Protein AF-A0A1R0GMM2-F1 (afdb_monomer_lite)

Secondary structure (DSSP, 8-state):
-----------GGGTHHHHHHHHHHHHHHHHHHHHHHHHHHHHHHHHHHHHHHHHHHHHHHHHHHHHHHHHHHHHHHHHHHHHHHHTPPP-HHHHHHHHHHHT--HHHHEEEE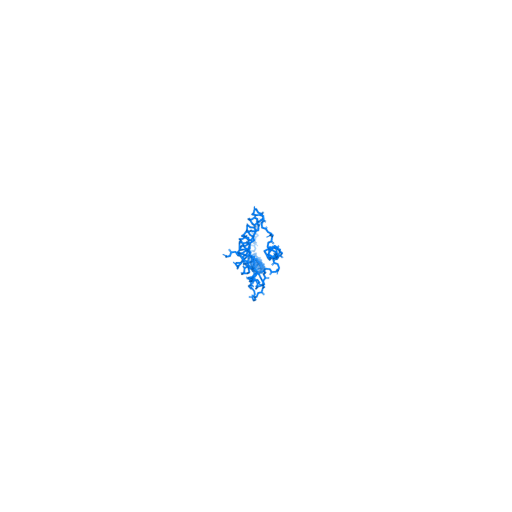TTEEEE-HHHHHHHHHHHHHH-

Structure (mmCIF, N/CA/C/O backbone):
data_AF-A0A1R0GMM2-F1
#
_entry.id   AF-A0A1R0GMM2-F1
#
loop_
_atom_site.group_PDB
_atom_site.id
_atom_site.type_symbol
_atom_site.label_atom_id
_atom_site.label_alt_id
_atom_site.label_comp_id
_atom_site.label_asym_id
_atom_site.label_entity_id
_atom_site.label_seq_id
_atom_site.pdbx_PDB_ins_code
_atom_site.Cartn_x
_atom_site.Cartn_y
_atom_site.Cartn_z
_atom_site.occupancy
_atom_site.B_iso_or_equiv
_atom_site.auth_seq_id
_atom_site.auth_comp_id
_atom_site.auth_asym_id
_atom_site.auth_atom_id
_atom_site.pdbx_PDB_model_num
ATOM 1 N N . MET A 1 1 ? 43.566 33.945 -90.625 1.00 36.88 1 MET A N 1
ATOM 2 C CA . MET A 1 1 ? 43.060 34.575 -89.384 1.00 36.88 1 MET A CA 1
ATOM 3 C C . MET A 1 1 ? 41.809 33.807 -88.990 1.00 36.88 1 MET A C 1
ATOM 5 O O . MET A 1 1 ? 40.774 34.029 -89.589 1.00 36.88 1 MET A O 1
ATOM 9 N N . VAL A 1 2 ? 41.931 32.651 -88.335 1.00 44.06 2 VAL A N 1
ATOM 10 C CA . VAL A 1 2 ? 42.034 32.465 -86.871 1.00 44.06 2 VAL A CA 1
ATOM 11 C C . VAL A 1 2 ? 41.023 33.322 -86.110 1.00 44.06 2 VAL A C 1
ATOM 13 O O . VAL A 1 2 ? 41.280 34.486 -85.832 1.00 44.06 2 VAL A O 1
ATOM 16 N N . SER A 1 3 ? 39.910 32.704 -85.735 1.00 39.66 3 SER A N 1
ATOM 17 C CA . SER A 1 3 ? 39.413 32.785 -84.365 1.00 39.66 3 SER A CA 1
ATOM 18 C C . SER A 1 3 ? 38.751 31.443 -84.077 1.00 39.66 3 SER A C 1
ATOM 20 O O . SER A 1 3 ? 37.750 31.076 -84.692 1.00 39.66 3 SER A O 1
ATOM 22 N N . ALA A 1 4 ? 39.456 30.655 -83.271 1.00 46.25 4 ALA A N 1
ATOM 23 C CA . ALA A 1 4 ? 39.044 29.350 -82.811 1.00 46.25 4 ALA A CA 1
ATOM 24 C C . ALA A 1 4 ? 37.763 29.505 -81.987 1.00 46.25 4 ALA A C 1
ATOM 26 O O . ALA A 1 4 ? 37.691 30.352 -81.099 1.00 46.25 4 ALA A O 1
ATOM 27 N N . ARG A 1 5 ? 36.754 28.690 -82.295 1.00 46.44 5 ARG A N 1
ATOM 28 C CA . ARG A 1 5 ? 35.737 28.368 -81.302 1.00 46.44 5 ARG A CA 1
ATOM 29 C C . ARG A 1 5 ? 36.462 27.599 -80.203 1.00 46.44 5 ARG A C 1
ATOM 31 O O . ARG A 1 5 ? 36.925 26.488 -80.445 1.00 46.44 5 ARG A O 1
ATOM 38 N N . ASP A 1 6 ? 36.621 28.245 -79.056 1.00 46.66 6 ASP A N 1
ATOM 39 C CA . ASP A 1 6 ? 36.944 27.602 -77.786 1.00 46.66 6 ASP A CA 1
ATOM 40 C C . ASP A 1 6 ? 35.747 26.725 -77.398 1.00 46.66 6 ASP A C 1
ATOM 42 O O . ASP A 1 6 ? 34.890 27.106 -76.600 1.00 46.66 6 ASP A O 1
ATOM 46 N N . ASP A 1 7 ? 35.664 25.542 -78.001 1.00 53.12 7 ASP A N 1
ATOM 47 C CA . ASP A 1 7 ? 34.902 24.440 -77.433 1.00 53.12 7 ASP A CA 1
ATOM 48 C C . ASP A 1 7 ? 35.761 23.895 -76.289 1.00 53.12 7 ASP A C 1
ATOM 50 O O . ASP A 1 7 ? 36.560 22.971 -76.453 1.00 53.12 7 ASP A O 1
ATOM 54 N N . VAL A 1 8 ? 35.663 24.555 -75.131 1.00 56.78 8 VAL A N 1
ATOM 55 C CA . VAL A 1 8 ? 36.239 24.057 -73.884 1.00 56.78 8 VAL A CA 1
ATOM 56 C C . VAL A 1 8 ? 35.523 22.748 -73.573 1.00 56.78 8 VAL A C 1
ATOM 58 O O . VAL A 1 8 ? 34.426 22.727 -73.018 1.00 56.78 8 VAL A O 1
ATOM 61 N N . PHE A 1 9 ? 36.150 21.659 -74.010 1.00 48.62 9 PHE A N 1
ATOM 62 C CA . PHE A 1 9 ? 35.858 20.284 -73.645 1.00 48.62 9 PHE A CA 1
ATOM 63 C C . PHE A 1 9 ? 36.098 20.150 -72.139 1.00 48.62 9 PHE A C 1
ATOM 65 O O . PHE A 1 9 ? 37.182 19.798 -71.675 1.00 48.62 9 PHE A O 1
ATOM 72 N N . TRP A 1 10 ? 35.097 20.538 -71.357 1.00 53.66 10 TRP A N 1
ATOM 73 C CA . TRP A 1 10 ? 35.029 20.197 -69.950 1.00 53.66 10 TRP A CA 1
ATOM 74 C C . TRP A 1 10 ? 34.768 18.696 -69.891 1.00 53.66 10 TRP A C 1
ATOM 76 O O . TRP A 1 10 ? 33.657 18.269 -70.180 1.00 53.66 10 TRP A O 1
ATOM 86 N N . GLY A 1 11 ? 35.796 17.909 -69.572 1.00 49.06 11 GLY A N 1
ATOM 87 C CA . GLY A 1 11 ? 35.647 16.477 -69.334 1.00 49.06 11 GLY A CA 1
ATOM 88 C C . GLY A 1 11 ? 34.529 16.228 -68.321 1.00 49.06 11 GLY A C 1
ATOM 89 O O . GLY A 1 11 ? 34.638 16.631 -67.161 1.00 49.06 11 GLY A O 1
ATOM 90 N N . GLU A 1 12 ? 33.443 15.618 -68.791 1.00 51.56 12 GLU A N 1
ATOM 91 C CA . GLU A 1 12 ? 32.326 15.137 -67.969 1.00 51.56 12 GLU A CA 1
ATOM 92 C C . GLU A 1 12 ? 32.697 13.843 -67.215 1.00 51.56 12 GLU A C 1
ATOM 94 O O . GLU A 1 12 ? 32.000 13.468 -66.281 1.00 51.56 12 GLU A O 1
ATOM 99 N N . ASP A 1 13 ? 33.840 13.221 -67.533 1.00 53.62 13 ASP A N 1
ATOM 100 C CA . ASP A 1 13 ? 34.246 11.909 -67.001 1.00 53.62 13 ASP A CA 1
ATOM 101 C C . ASP A 1 13 ? 34.885 11.917 -65.593 1.00 53.62 13 ASP A C 1
ATOM 103 O O . ASP A 1 13 ? 35.008 10.851 -65.002 1.00 53.62 13 ASP A O 1
ATOM 107 N N . GLU A 1 14 ? 35.283 13.068 -65.025 1.00 52.72 14 GLU A N 1
ATOM 108 C CA . GLU A 1 14 ? 35.974 13.131 -63.706 1.00 52.72 14 GLU A CA 1
ATOM 109 C C . GLU A 1 14 ? 35.146 13.789 -62.578 1.00 52.72 14 GLU A C 1
ATOM 111 O O . GLU A 1 14 ? 35.669 14.101 -61.504 1.00 52.72 14 GLU A O 1
ATOM 116 N N . ARG A 1 15 ? 33.862 14.092 -62.818 1.00 53.56 15 ARG A N 1
ATOM 117 C CA . ARG A 1 15 ? 32.980 14.695 -61.792 1.00 53.56 15 ARG A CA 1
ATOM 118 C C . ARG A 1 15 ? 31.957 13.712 -61.235 1.00 53.56 15 ARG A C 1
ATOM 120 O O . ARG A 1 15 ? 31.656 13.773 -60.045 1.00 53.56 15 ARG A O 1
ATOM 127 N N . GLU A 1 16 ? 31.445 12.803 -62.065 1.00 55.31 16 GLU A N 1
ATOM 128 C CA . GLU A 1 16 ? 30.426 11.828 -61.650 1.00 55.31 16 GLU A CA 1
ATOM 129 C C . GLU A 1 16 ? 30.976 10.777 -60.671 1.00 55.31 16 GLU A C 1
ATOM 131 O O . GLU A 1 16 ? 30.292 10.362 -59.733 1.00 55.31 16 GLU A O 1
ATOM 136 N N . ASP A 1 17 ? 32.236 10.381 -60.835 1.00 59.66 17 ASP A N 1
ATOM 137 C CA . ASP A 1 17 ? 32.944 9.437 -59.972 1.00 59.66 17 ASP A CA 1
ATOM 138 C C . ASP A 1 17 ? 33.282 10.048 -58.602 1.00 59.66 17 ASP A C 1
ATOM 140 O O . ASP A 1 17 ? 33.031 9.425 -57.566 1.00 59.66 17 ASP A O 1
ATOM 144 N N . GLY A 1 18 ? 33.759 11.295 -58.566 1.00 63.53 18 GLY A N 1
ATOM 145 C CA . GLY A 1 18 ? 34.003 12.037 -57.325 1.00 63.53 18 GLY A CA 1
ATOM 146 C C . GLY A 1 18 ? 32.729 12.267 -56.502 1.00 63.53 18 GLY A C 1
ATOM 147 O O . GLY A 1 18 ? 32.716 12.027 -55.291 1.00 63.53 18 GLY A O 1
ATOM 148 N N . GLU A 1 19 ? 31.634 12.672 -57.148 1.00 68.00 19 GLU A N 1
ATOM 149 C CA . GLU A 1 19 ? 30.340 12.891 -56.489 1.00 68.00 19 GLU A CA 1
ATOM 150 C C . GLU A 1 19 ? 29.735 11.585 -55.951 1.00 68.00 19 GLU A C 1
ATOM 152 O O . GLU A 1 19 ? 29.245 11.548 -54.817 1.00 68.00 19 GLU A O 1
ATOM 157 N N . HIS A 1 20 ? 29.836 10.487 -56.706 1.00 70.19 20 HIS A N 1
ATOM 158 C CA . HIS A 1 20 ? 29.352 9.173 -56.281 1.00 70.19 20 HIS A CA 1
ATOM 159 C C . HIS A 1 20 ? 30.170 8.583 -55.115 1.00 70.19 20 HIS A C 1
ATOM 161 O O . HIS A 1 20 ? 29.611 7.932 -54.225 1.00 70.19 20 HIS A O 1
ATOM 167 N N . LEU A 1 21 ? 31.484 8.828 -55.060 1.00 72.88 21 LEU A N 1
ATOM 168 C CA . LEU A 1 21 ? 32.337 8.422 -53.934 1.00 72.88 21 LEU A CA 1
ATOM 169 C C . LEU A 1 21 ? 32.044 9.235 -52.665 1.00 72.88 21 LEU A C 1
ATOM 171 O O . LEU A 1 21 ? 31.957 8.665 -51.574 1.00 72.88 21 LEU A O 1
A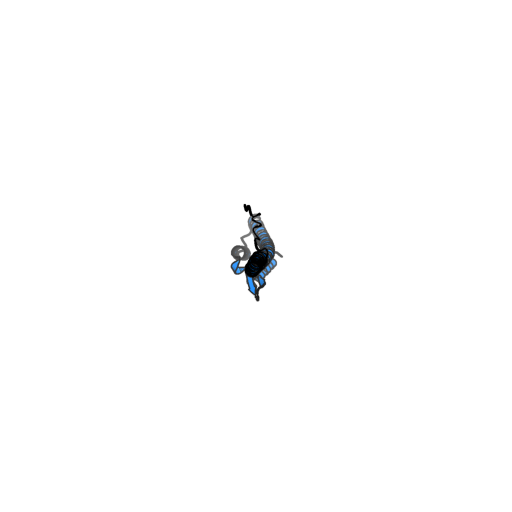TOM 175 N N . VAL A 1 22 ? 31.825 10.547 -52.796 1.00 76.50 22 VAL A N 1
ATOM 176 C CA . VAL A 1 22 ? 31.409 11.412 -51.678 1.00 76.50 22 VAL A CA 1
ATOM 177 C C . VAL A 1 22 ? 30.020 11.014 -51.171 1.00 76.50 22 VAL A C 1
ATOM 179 O O . VAL A 1 22 ? 29.807 10.936 -49.958 1.00 76.50 22 VAL A O 1
ATOM 182 N N . ALA A 1 23 ? 29.091 10.690 -52.075 1.00 78.62 23 ALA A N 1
ATOM 183 C CA . ALA A 1 23 ? 27.768 10.193 -51.718 1.00 78.62 23 ALA A CA 1
ATOM 184 C C . ALA A 1 23 ? 27.856 8.873 -50.934 1.00 78.62 23 ALA A C 1
ATOM 186 O O . ALA A 1 23 ? 27.281 8.781 -49.848 1.00 78.62 23 ALA A O 1
ATOM 187 N N . GLN A 1 24 ? 28.633 7.893 -51.406 1.00 77.44 24 GLN A N 1
ATOM 188 C CA . GLN A 1 24 ? 28.845 6.622 -50.699 1.00 77.44 24 GLN A CA 1
ATOM 189 C C . GLN A 1 24 ? 29.491 6.808 -49.322 1.00 77.44 24 GLN A C 1
ATOM 191 O O . GLN A 1 24 ? 28.998 6.256 -48.339 1.00 77.44 24 GLN A O 1
ATOM 196 N N . ALA A 1 25 ? 30.535 7.635 -49.215 1.00 78.44 25 ALA A N 1
ATOM 197 C CA . ALA A 1 25 ? 31.167 7.939 -47.931 1.00 78.44 25 ALA A CA 1
ATOM 198 C C . ALA A 1 25 ? 30.190 8.622 -46.957 1.00 78.44 25 ALA A C 1
ATOM 200 O O . ALA A 1 25 ? 30.178 8.321 -45.763 1.00 78.44 25 ALA A O 1
ATOM 201 N N . SER A 1 26 ? 29.322 9.506 -47.462 1.00 79.31 26 SER A N 1
ATOM 202 C CA . SER A 1 26 ? 28.291 10.157 -46.648 1.00 79.31 26 SER A CA 1
ATOM 203 C C . SER A 1 26 ? 27.192 9.190 -46.190 1.00 79.31 26 SER A C 1
ATOM 205 O O . SER A 1 26 ? 26.680 9.340 -45.082 1.00 79.31 26 SER A O 1
ATOM 207 N N . ILE A 1 27 ? 26.846 8.190 -47.008 1.00 82.19 27 ILE A N 1
ATOM 208 C CA . ILE A 1 27 ? 25.880 7.140 -46.664 1.00 82.19 27 ILE A CA 1
ATOM 209 C C . ILE A 1 27 ? 26.456 6.232 -45.579 1.00 82.19 27 ILE A C 1
ATOM 211 O O . ILE A 1 27 ? 25.771 5.991 -44.590 1.00 82.19 27 ILE A O 1
ATOM 215 N N . LEU A 1 28 ? 27.710 5.794 -45.720 1.00 81.31 28 LEU A N 1
ATOM 216 C CA . LEU A 1 28 ? 28.390 4.963 -44.720 1.00 81.31 28 LEU A CA 1
ATOM 217 C C . LEU A 1 28 ? 28.495 5.683 -43.373 1.00 81.31 28 LEU A C 1
ATOM 219 O O . LEU A 1 28 ? 28.097 5.142 -42.347 1.00 81.31 28 LEU A O 1
ATOM 223 N N . ARG A 1 29 ? 28.915 6.952 -43.383 1.00 78.19 29 ARG A N 1
ATOM 224 C CA . ARG A 1 29 ? 28.962 7.767 -42.164 1.00 78.19 29 ARG A CA 1
ATOM 225 C C . ARG A 1 29 ? 27.583 7.918 -41.515 1.00 78.19 29 ARG A C 1
ATOM 227 O O . ARG A 1 29 ? 27.460 7.806 -40.301 1.00 78.19 29 ARG A O 1
ATOM 234 N N . LYS A 1 30 ? 26.536 8.155 -42.312 1.00 81.12 30 LYS A N 1
ATOM 235 C CA . LYS A 1 30 ? 25.161 8.222 -41.795 1.00 81.12 30 LYS A CA 1
ATOM 236 C C . LYS A 1 30 ? 24.706 6.885 -41.215 1.00 81.12 30 LYS A C 1
ATOM 238 O O . LYS A 1 30 ? 24.002 6.892 -40.217 1.00 81.12 30 LYS A O 1
ATOM 243 N N . GLN A 1 31 ? 25.088 5.755 -41.810 1.00 79.69 31 GLN A N 1
ATOM 244 C CA . GLN A 1 31 ? 24.775 4.425 -41.279 1.00 79.69 31 GLN A CA 1
ATOM 245 C C . GLN A 1 31 ? 25.429 4.197 -39.913 1.00 79.69 31 GLN A C 1
ATOM 247 O O . GLN A 1 31 ? 24.730 3.815 -38.981 1.00 79.69 31 GLN A O 1
ATOM 252 N N . GLU A 1 32 ? 26.712 4.527 -39.758 1.00 76.75 32 GLU A N 1
ATOM 253 C CA . GLU A 1 32 ? 27.412 4.452 -38.465 1.00 76.75 32 GLU A CA 1
ATOM 254 C C . GLU A 1 32 ? 26.762 5.358 -37.402 1.00 76.75 32 GLU A C 1
ATOM 256 O O . GLU A 1 32 ? 26.589 4.967 -36.241 1.00 76.75 32 GLU A O 1
ATOM 261 N N . GLU A 1 33 ? 26.353 6.568 -37.800 1.00 78.44 33 GLU A N 1
ATOM 262 C CA . GLU A 1 33 ? 25.608 7.492 -36.942 1.00 78.44 33 GLU A CA 1
ATOM 263 C C . GLU A 1 33 ? 24.243 6.900 -36.541 1.00 78.44 33 GLU A C 1
ATOM 265 O O . GLU A 1 33 ? 23.910 6.903 -35.355 1.00 78.44 33 GLU A O 1
ATOM 270 N N . PHE A 1 34 ? 23.485 6.316 -37.479 1.00 80.44 34 PHE A N 1
ATOM 271 C CA . PHE A 1 34 ? 22.195 5.673 -37.200 1.00 80.44 34 PHE A CA 1
ATOM 272 C C . PHE A 1 34 ? 22.314 4.434 -36.309 1.00 80.44 34 PHE A C 1
ATOM 274 O O . PHE A 1 34 ? 21.477 4.251 -35.430 1.00 80.44 34 PHE A O 1
ATOM 281 N N . GLU A 1 35 ? 23.336 3.599 -36.487 1.00 73.38 35 GLU A N 1
ATOM 282 C CA . GLU A 1 35 ? 23.585 2.439 -35.621 1.00 73.38 35 GLU A CA 1
ATOM 283 C C . GLU A 1 35 ? 23.909 2.876 -34.190 1.00 73.38 35 GLU A C 1
ATOM 285 O O . GLU A 1 35 ? 23.359 2.347 -33.220 1.00 73.38 35 GLU A O 1
ATOM 290 N N . THR A 1 36 ? 24.749 3.904 -34.051 1.00 80.00 36 THR A N 1
ATOM 291 C CA . THR A 1 36 ? 25.107 4.467 -32.744 1.00 80.00 36 THR A CA 1
ATOM 292 C C . THR A 1 36 ? 23.905 5.134 -32.072 1.00 80.00 36 THR A C 1
ATOM 294 O O . THR A 1 36 ? 23.719 4.996 -30.859 1.00 80.00 36 THR A O 1
ATOM 297 N N . MET A 1 37 ? 23.072 5.843 -32.842 1.00 80.12 37 MET A N 1
ATOM 298 C CA . MET A 1 37 ? 21.816 6.422 -32.356 1.00 80.12 37 MET A CA 1
ATOM 299 C C . MET A 1 37 ? 20.825 5.329 -31.953 1.00 80.12 37 MET A C 1
ATOM 301 O O . MET A 1 37 ? 20.305 5.383 -30.848 1.00 80.12 37 MET A O 1
ATOM 305 N N . GLY A 1 38 ? 20.642 4.286 -32.764 1.00 80.06 38 GLY A N 1
ATOM 306 C CA . GLY A 1 38 ? 19.745 3.173 -32.449 1.00 80.06 38 GLY A CA 1
ATOM 307 C C . GLY A 1 38 ? 20.158 2.402 -31.193 1.00 80.06 38 GLY A C 1
ATOM 308 O O . GLY A 1 38 ? 19.303 2.028 -30.392 1.00 80.06 38 GLY A O 1
ATOM 309 N N . TYR A 1 39 ? 21.463 2.208 -30.969 1.00 80.25 39 TYR A N 1
ATOM 310 C CA . TYR A 1 39 ? 21.969 1.609 -29.729 1.00 80.25 39 TYR A CA 1
ATOM 311 C C . TYR A 1 39 ? 21.671 2.481 -28.502 1.00 80.25 39 TYR A C 1
ATOM 313 O O . TYR A 1 39 ? 21.253 1.968 -27.463 1.00 80.25 39 TYR A O 1
ATOM 321 N N . ARG A 1 40 ? 21.873 3.799 -28.617 1.00 85.31 40 ARG A N 1
ATOM 322 C CA . ARG A 1 40 ? 21.562 4.755 -27.546 1.00 85.31 40 ARG A CA 1
ATOM 323 C C . ARG A 1 40 ? 20.070 4.793 -27.247 1.00 85.31 40 ARG A C 1
ATOM 325 O O . ARG A 1 40 ? 19.694 4.586 -26.099 1.00 85.31 40 ARG A O 1
ATOM 332 N N . ASP A 1 41 ? 19.248 4.945 -28.277 1.00 83.62 41 ASP A N 1
ATOM 333 C CA . ASP A 1 41 ? 17.793 4.977 -28.159 1.00 83.62 41 ASP A CA 1
ATOM 334 C C . ASP A 1 41 ? 17.264 3.672 -27.554 1.00 83.62 41 ASP A C 1
ATOM 336 O O . ASP A 1 41 ? 16.447 3.699 -26.639 1.00 83.62 41 ASP A O 1
ATOM 340 N N . GLY A 1 42 ? 17.770 2.513 -27.990 1.00 79.62 42 GLY A N 1
ATOM 341 C CA . GLY A 1 42 ? 17.390 1.220 -27.416 1.00 79.62 42 GLY A CA 1
ATOM 342 C C . GLY A 1 42 ? 17.757 1.087 -25.934 1.00 79.62 42 GLY A C 1
ATOM 343 O O . GLY A 1 42 ? 16.992 0.523 -25.149 1.00 79.62 42 GLY A O 1
ATOM 344 N N . LEU A 1 43 ? 18.906 1.634 -25.531 1.00 83.62 43 LEU A N 1
ATOM 345 C CA . LEU A 1 43 ? 19.361 1.636 -24.142 1.00 83.62 43 LEU A CA 1
ATOM 346 C C . LEU A 1 43 ? 18.544 2.600 -23.269 1.00 83.62 43 LEU A C 1
ATOM 348 O O . LEU A 1 43 ? 18.227 2.257 -22.127 1.00 83.62 43 LEU A O 1
ATOM 352 N N . ASP A 1 44 ? 18.172 3.762 -23.799 1.00 82.62 44 ASP A N 1
ATOM 353 C CA . ASP A 1 44 ? 17.335 4.742 -23.105 1.00 82.62 44 ASP A CA 1
ATOM 354 C C . ASP A 1 44 ? 15.892 4.232 -22.959 1.00 82.62 44 ASP A C 1
ATOM 356 O O . ASP A 1 44 ? 15.372 4.191 -21.844 1.00 82.62 44 ASP A O 1
ATOM 360 N N . ILE A 1 45 ? 15.296 3.687 -24.026 1.00 80.88 45 ILE A N 1
ATOM 361 C CA . ILE A 1 45 ? 13.972 3.038 -23.981 1.00 80.88 45 ILE A CA 1
ATOM 362 C C . ILE A 1 45 ? 13.962 1.880 -22.977 1.00 80.88 45 ILE A C 1
ATOM 364 O O . ILE A 1 45 ? 13.017 1.738 -22.199 1.00 80.88 45 ILE A O 1
ATOM 368 N N . GLY A 1 46 ? 15.006 1.044 -22.968 1.00 75.94 46 GLY A N 1
ATOM 369 C CA . GLY A 1 46 ? 15.106 -0.082 -22.040 1.00 75.94 46 GLY A CA 1
ATOM 370 C C . GLY A 1 46 ? 15.157 0.363 -20.576 1.00 75.94 46 GLY A C 1
ATOM 371 O O . GLY A 1 46 ? 14.476 -0.218 -19.725 1.00 75.94 46 GLY A O 1
ATOM 372 N N . LYS A 1 47 ? 15.922 1.418 -20.272 1.00 81.69 47 LYS A N 1
ATOM 373 C CA . LYS A 1 47 ? 15.989 2.002 -18.924 1.00 81.69 47 LYS A CA 1
ATOM 374 C C . LYS A 1 47 ? 14.659 2.605 -18.501 1.00 81.69 47 LYS A C 1
ATOM 376 O O . LYS A 1 47 ? 14.184 2.276 -17.415 1.00 81.69 47 LYS A O 1
ATOM 381 N N . ASP A 1 48 ? 14.061 3.425 -19.358 1.00 80.00 48 ASP A N 1
ATOM 382 C CA . ASP A 1 48 ? 12.786 4.081 -19.076 1.00 80.00 48 ASP A CA 1
ATOM 383 C C . ASP A 1 48 ? 11.681 3.046 -18.870 1.00 80.00 48 ASP A C 1
ATOM 385 O O . ASP A 1 48 ? 10.954 3.105 -17.879 1.00 80.00 48 ASP A O 1
ATOM 389 N N . SER A 1 49 ? 11.613 2.027 -19.729 1.00 78.94 49 SER A N 1
ATOM 390 C CA . SER A 1 49 ? 10.644 0.940 -19.590 1.00 78.94 49 SER A CA 1
ATOM 391 C C . SER A 1 49 ? 10.830 0.164 -18.286 1.00 78.94 49 SER A C 1
ATOM 393 O O . SER A 1 49 ? 9.842 -0.189 -17.645 1.00 78.94 49 SER A O 1
ATOM 395 N N . THR A 1 50 ? 12.071 -0.116 -17.882 1.00 79.75 50 THR A N 1
ATOM 396 C CA . THR A 1 50 ? 12.337 -0.872 -16.648 1.00 79.75 50 THR A CA 1
ATOM 397 C C . THR A 1 50 ? 12.030 -0.032 -15.407 1.00 79.75 50 THR A C 1
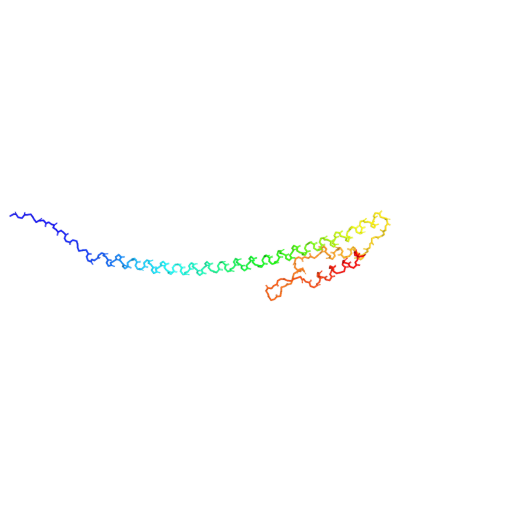ATOM 399 O O . THR A 1 50 ? 11.476 -0.547 -14.435 1.00 79.75 50 THR A O 1
ATOM 402 N N . LEU A 1 51 ? 12.351 1.266 -15.443 1.00 83.56 51 LEU A N 1
ATOM 403 C CA . LEU A 1 51 ? 12.060 2.208 -14.366 1.00 83.56 51 LEU A CA 1
ATOM 404 C C . LEU A 1 51 ? 10.552 2.388 -14.175 1.00 83.56 51 LEU A C 1
ATOM 406 O O . LEU A 1 51 ? 10.069 2.258 -13.051 1.00 83.56 51 LEU A O 1
ATOM 410 N N . GLN A 1 52 ? 9.815 2.640 -15.260 1.00 86.31 52 GLN A N 1
ATOM 411 C CA . GLN A 1 52 ? 8.362 2.804 -15.203 1.00 86.31 52 GLN A CA 1
ATOM 412 C C . GLN A 1 52 ? 7.677 1.528 -14.733 1.00 86.31 52 GLN A C 1
ATOM 414 O O . GLN A 1 52 ? 6.808 1.583 -13.873 1.00 86.31 52 GLN A O 1
ATOM 419 N N . HIS A 1 53 ? 8.134 0.362 -15.196 1.00 84.56 53 HIS A N 1
ATOM 420 C CA . HIS A 1 53 ? 7.573 -0.900 -14.730 1.00 84.56 53 HIS A CA 1
ATOM 421 C C . HIS A 1 53 ? 7.748 -1.100 -13.217 1.00 84.56 53 HIS A C 1
ATOM 423 O O . HIS A 1 53 ? 6.808 -1.505 -12.536 1.00 84.56 53 HIS A O 1
ATOM 429 N N . GLY A 1 54 ? 8.927 -0.779 -12.674 1.00 82.75 54 GLY A N 1
ATOM 430 C CA . GLY A 1 54 ? 9.157 -0.822 -11.228 1.00 82.75 54 GLY A CA 1
ATOM 431 C C . GLY A 1 54 ? 8.308 0.196 -10.460 1.00 82.75 54 GLY A C 1
ATOM 432 O O . GLY A 1 54 ? 7.794 -0.123 -9.386 1.00 82.75 54 GLY A O 1
ATOM 433 N N . PHE A 1 55 ? 8.125 1.398 -11.018 1.00 85.69 55 PHE A N 1
ATOM 434 C CA . PHE A 1 55 ? 7.258 2.425 -10.442 1.00 85.69 55 PHE A CA 1
ATOM 435 C C . PHE A 1 55 ? 5.794 1.978 -10.411 1.00 85.69 55 PHE A C 1
ATOM 437 O O . PHE A 1 55 ? 5.193 2.000 -9.343 1.00 85.69 55 PHE A O 1
ATOM 444 N N . ASP A 1 56 ? 5.242 1.519 -11.534 1.00 89.06 56 ASP A N 1
ATOM 445 C CA . ASP A 1 56 ? 3.843 1.095 -11.646 1.00 89.06 56 ASP A CA 1
ATOM 446 C C . ASP A 1 56 ? 3.524 -0.057 -10.686 1.00 89.06 56 ASP A C 1
ATOM 448 O O . ASP A 1 56 ? 2.491 -0.045 -10.011 1.00 89.06 56 ASP A O 1
ATOM 452 N N . GLN A 1 57 ? 4.439 -1.028 -10.567 1.00 85.62 57 GLN A N 1
ATOM 453 C CA . GLN A 1 57 ? 4.321 -2.119 -9.598 1.00 85.62 57 GLN A CA 1
ATOM 454 C C . GLN A 1 57 ? 4.274 -1.596 -8.157 1.00 85.62 57 GLN A C 1
ATOM 456 O O . GLN A 1 57 ? 3.371 -1.954 -7.398 1.00 85.62 57 GLN A O 1
ATOM 461 N N . GLY A 1 58 ? 5.223 -0.734 -7.778 1.00 85.75 58 GLY A N 1
ATOM 462 C CA . GLY A 1 58 ? 5.271 -0.154 -6.435 1.00 85.75 58 GLY A CA 1
ATOM 463 C C . GLY A 1 58 ? 4.076 0.754 -6.140 1.00 85.75 58 GL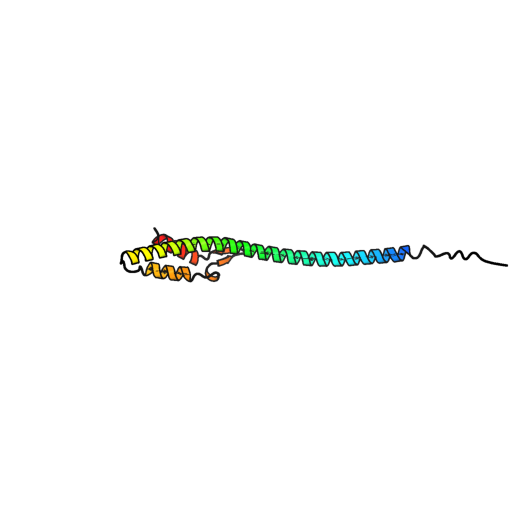Y A C 1
ATOM 464 O O . GLY A 1 58 ? 3.540 0.731 -5.036 1.00 85.75 58 GLY A O 1
ATOM 465 N N . PHE A 1 59 ? 3.616 1.514 -7.132 1.00 86.44 59 PHE A N 1
ATOM 466 C CA . PHE A 1 59 ? 2.484 2.426 -7.017 1.00 86.44 59 PHE A CA 1
ATOM 467 C C . PHE A 1 59 ? 1.170 1.670 -6.819 1.00 86.44 59 PHE A C 1
ATOM 469 O O . PHE A 1 59 ? 0.423 1.976 -5.891 1.00 86.44 59 PHE A O 1
ATOM 476 N N . SER A 1 60 ? 0.911 0.640 -7.631 1.00 88.62 60 SER A N 1
ATOM 477 C CA . SER A 1 60 ? -0.288 -0.192 -7.484 1.00 88.62 60 SER A CA 1
ATOM 478 C C . SER A 1 60 ? -0.330 -0.885 -6.121 1.00 88.62 60 SER A C 1
ATOM 480 O O . SER A 1 60 ? -1.374 -0.895 -5.470 1.00 88.62 60 SER A O 1
ATOM 482 N N . LEU A 1 61 ? 0.800 -1.440 -5.673 1.00 86.38 61 LEU A N 1
ATOM 483 C CA . LEU A 1 61 ? 0.914 -2.084 -4.362 1.00 86.38 61 LEU A CA 1
ATOM 484 C C . LEU A 1 61 ? 0.755 -1.068 -3.218 1.00 86.38 61 LEU A C 1
ATOM 486 O O . LEU A 1 61 ? 0.111 -1.350 -2.211 1.00 86.38 61 LEU A O 1
ATOM 490 N N . GLY A 1 62 ? 1.310 0.133 -3.387 1.00 87.50 62 GLY A N 1
ATOM 491 C CA . GLY A 1 62 ? 1.178 1.227 -2.433 1.00 87.50 62 GLY A CA 1
ATOM 492 C C . GLY A 1 62 ? -0.255 1.717 -2.281 1.00 87.50 62 GLY A C 1
ATOM 493 O O . GLY A 1 62 ? -0.676 1.961 -1.153 1.00 87.50 62 GLY A O 1
ATOM 494 N N . ILE A 1 63 ? -1.023 1.806 -3.372 1.00 88.50 63 ILE A N 1
ATOM 495 C CA . ILE A 1 63 ? -2.455 2.131 -3.307 1.00 88.50 63 ILE A CA 1
ATOM 496 C C . ILE A 1 63 ? -3.213 1.065 -2.513 1.00 88.50 63 ILE A C 1
ATOM 498 O O . ILE A 1 63 ? -3.951 1.425 -1.595 1.00 88.50 63 ILE A O 1
ATOM 502 N N . ASP A 1 64 ? -3.020 -0.219 -2.837 1.00 88.75 64 ASP A N 1
ATOM 503 C CA . ASP A 1 64 ? -3.690 -1.323 -2.131 1.00 88.75 64 ASP A CA 1
ATOM 504 C C . ASP A 1 64 ? -3.383 -1.286 -0.629 1.00 88.75 64 ASP A C 1
ATOM 506 O O . ASP A 1 64 ? -4.285 -1.328 0.211 1.00 88.75 64 ASP A O 1
ATOM 510 N N . LEU A 1 65 ? -2.107 -1.104 -0.284 1.00 87.00 65 LEU A N 1
ATOM 511 C CA . LEU A 1 65 ? -1.683 -0.991 1.101 1.00 87.00 65 LEU A CA 1
ATOM 512 C C . LEU A 1 65 ? -2.298 0.227 1.801 1.00 87.00 65 LEU A C 1
ATOM 514 O O . LEU A 1 65 ? -2.822 0.087 2.905 1.00 87.00 65 LEU A O 1
ATOM 518 N N . CYS A 1 66 ? -2.235 1.414 1.192 1.00 88.00 66 CYS A N 1
ATOM 519 C CA . CYS A 1 66 ? -2.780 2.632 1.793 1.00 88.00 66 CYS A CA 1
ATOM 520 C C . CYS A 1 66 ? -4.284 2.508 2.046 1.00 88.00 66 CYS A C 1
ATOM 522 O O . CYS A 1 66 ? -4.762 2.958 3.087 1.00 88.00 66 CYS A O 1
ATOM 524 N N . LEU A 1 67 ? -5.018 1.876 1.125 1.00 90.19 67 LEU A N 1
ATOM 525 C CA . LEU A 1 67 ? -6.446 1.630 1.282 1.00 90.19 67 LEU A CA 1
ATOM 526 C C . LEU A 1 67 ? -6.709 0.710 2.478 1.00 90.19 67 LEU A C 1
ATOM 528 O O . LEU A 1 67 ? -7.442 1.080 3.394 1.00 90.19 67 LEU A O 1
ATOM 532 N N . ARG A 1 68 ? -6.037 -0.445 2.519 1.00 89.44 68 ARG A N 1
ATOM 533 C CA . ARG A 1 68 ? -6.197 -1.429 3.598 1.00 89.44 68 ARG A CA 1
ATOM 534 C C . ARG A 1 68 ? -5.800 -0.856 4.957 1.00 89.44 68 ARG A C 1
ATOM 536 O O . ARG A 1 68 ? -6.549 -1.001 5.918 1.00 89.44 68 ARG A O 1
ATOM 543 N N . LEU A 1 69 ? -4.654 -0.180 5.054 1.00 87.62 69 LEU A N 1
ATOM 544 C CA . LEU A 1 69 ? -4.215 0.462 6.298 1.00 87.62 69 LEU A CA 1
ATOM 545 C C . LEU A 1 69 ? -5.175 1.568 6.730 1.00 87.62 69 LEU A C 1
ATOM 547 O O . LEU A 1 69 ? -5.542 1.623 7.901 1.00 87.62 69 LEU A O 1
ATOM 551 N N . GLY A 1 70 ? -5.600 2.425 5.800 1.00 89.62 70 GLY A N 1
ATOM 552 C CA . GLY A 1 70 ? -6.531 3.514 6.080 1.00 89.62 70 GLY A CA 1
ATOM 553 C C . GLY A 1 70 ? -7.854 3.008 6.650 1.00 89.62 70 GLY A C 1
ATOM 554 O O . GLY A 1 70 ? -8.336 3.543 7.648 1.00 89.62 70 GLY A O 1
ATOM 555 N N . GLU A 1 71 ? -8.397 1.929 6.082 1.00 91.00 71 GLU A N 1
ATOM 556 C CA . GLU A 1 71 ? -9.599 1.267 6.596 1.00 91.00 71 GLU A CA 1
ATOM 557 C C . GLU A 1 71 ? -9.405 0.743 8.025 1.00 91.00 71 GLU A C 1
ATOM 559 O O . GLU A 1 71 ? -10.244 1.003 8.891 1.00 91.00 71 GLU A O 1
ATOM 564 N N . LYS A 1 72 ? -8.295 0.044 8.311 1.00 90.00 72 LYS A N 1
ATOM 565 C CA . LYS A 1 72 ? -8.038 -0.508 9.656 1.00 90.00 72 LYS A CA 1
ATOM 566 C C . LYS A 1 72 ? -7.775 0.570 10.696 1.00 90.00 72 LYS A C 1
ATOM 568 O O . LYS A 1 72 ? -8.355 0.520 11.778 1.00 90.00 72 LYS A O 1
ATOM 573 N N . ILE A 1 73 ? -6.951 1.563 10.369 1.00 89.25 73 ILE A N 1
ATOM 574 C CA . ILE A 1 73 ? -6.679 2.703 11.252 1.00 89.25 73 ILE A CA 1
ATOM 575 C C . ILE A 1 73 ? -7.978 3.465 11.528 1.00 89.25 73 ILE A C 1
ATOM 577 O O . ILE A 1 73 ? -8.261 3.794 12.679 1.00 89.25 73 ILE A O 1
ATOM 581 N N . GLY A 1 74 ? -8.790 3.707 10.495 1.00 91.06 74 GLY A N 1
ATOM 582 C CA . GLY A 1 74 ? -10.081 4.376 10.626 1.00 91.06 74 GLY A CA 1
ATOM 583 C C . GLY A 1 74 ? -11.044 3.617 11.537 1.00 91.06 74 GLY A C 1
ATOM 584 O O . GLY A 1 74 ? -11.626 4.215 12.439 1.00 91.06 74 GLY A O 1
ATOM 585 N N . ALA A 1 75 ? -11.170 2.301 11.353 1.00 90.75 75 ALA A N 1
ATOM 586 C CA . ALA A 1 75 ? -12.037 1.464 12.178 1.00 90.75 75 ALA A CA 1
ATOM 587 C C . ALA A 1 75 ? -11.581 1.417 13.647 1.00 90.75 75 ALA A C 1
ATOM 589 O O . ALA A 1 75 ? -12.390 1.633 14.549 1.00 90.75 75 ALA A O 1
ATOM 590 N N . LEU A 1 76 ? -10.285 1.204 13.897 1.00 88.50 76 LEU A N 1
ATOM 591 C CA . LEU A 1 76 ? -9.725 1.185 15.253 1.00 88.50 76 LEU A CA 1
ATOM 592 C C . LEU A 1 76 ? -9.896 2.533 15.961 1.00 88.50 76 LEU A C 1
ATOM 594 O O . LEU A 1 76 ? -10.273 2.570 17.132 1.00 88.50 76 LEU A O 1
ATOM 598 N N . LYS A 1 77 ? -9.673 3.640 15.244 1.00 89.81 77 LYS A N 1
ATOM 599 C CA . LYS A 1 77 ? -9.866 4.986 15.785 1.00 89.81 77 LYS A CA 1
ATOM 600 C C . LYS A 1 77 ? -11.333 5.278 16.085 1.00 89.81 77 LYS A C 1
ATOM 602 O O . LYS A 1 77 ? -11.636 5.797 17.148 1.00 89.81 77 LYS A O 1
ATOM 607 N N . ALA A 1 78 ? -12.249 4.862 15.211 1.00 90.56 78 ALA A N 1
ATOM 608 C CA . ALA A 1 78 ? -13.680 4.999 15.465 1.00 90.56 78 ALA A CA 1
ATOM 609 C C . ALA A 1 78 ? -14.124 4.228 16.722 1.00 90.56 78 ALA A C 1
ATOM 611 O O . ALA A 1 78 ? -14.932 4.735 17.498 1.00 90.56 78 ALA A O 1
ATOM 612 N N . ILE A 1 79 ? -13.593 3.020 16.953 1.00 88.88 79 ILE A N 1
ATOM 613 C CA . ILE A 1 79 ? -13.875 2.248 18.174 1.00 88.88 79 ILE A CA 1
ATOM 614 C C . ILE A 1 79 ? -13.378 2.993 19.418 1.00 88.88 79 ILE A C 1
ATOM 616 O O . ILE A 1 79 ? -14.092 3.050 20.421 1.00 88.88 79 ILE A O 1
ATOM 620 N N . GLU A 1 80 ? -12.172 3.556 19.364 1.00 89.31 80 GLU A N 1
ATOM 621 C CA . GLU A 1 80 ? -11.595 4.330 20.466 1.00 89.31 80 GLU A CA 1
ATOM 622 C C . GLU A 1 80 ? -12.395 5.612 20.742 1.00 89.31 80 GLU A C 1
ATOM 624 O O . GLU A 1 80 ? -12.810 5.828 21.880 1.00 89.31 80 GLU A O 1
ATOM 629 N N . ASP A 1 81 ? -12.753 6.370 19.704 1.00 88.69 81 ASP A N 1
ATOM 630 C CA . ASP A 1 81 ? -13.601 7.562 19.815 1.00 88.69 81 ASP A CA 1
ATOM 631 C C . ASP A 1 81 ? -14.967 7.225 20.451 1.00 88.69 81 ASP A C 1
ATOM 633 O O . ASP A 1 81 ? -15.443 7.931 21.344 1.00 88.69 81 ASP A O 1
ATOM 637 N N . ILE A 1 82 ? -15.602 6.115 20.047 1.00 89.69 82 ILE A N 1
ATOM 638 C CA . ILE A 1 82 ? -16.885 5.664 20.616 1.00 89.69 82 ILE A CA 1
ATOM 639 C C . ILE A 1 82 ? -16.748 5.296 22.099 1.00 89.69 82 ILE A C 1
ATOM 641 O O . ILE A 1 82 ? -17.649 5.602 22.884 1.00 89.69 82 ILE A O 1
ATOM 645 N N . ARG A 1 83 ? -15.656 4.635 22.500 1.00 89.06 83 ARG A N 1
ATOM 646 C CA . ARG A 1 83 ? -15.390 4.285 23.907 1.00 89.06 83 ARG A CA 1
ATOM 647 C C . ARG A 1 83 ? -15.208 5.532 24.762 1.00 89.06 83 ARG A C 1
ATOM 649 O O . ARG A 1 83 ? -15.865 5.662 25.794 1.00 89.06 83 ARG A O 1
ATOM 656 N N . THR A 1 84 ? -14.418 6.480 24.272 1.00 88.62 84 THR A N 1
ATOM 657 C CA . THR A 1 84 ? -14.196 7.772 24.924 1.00 88.62 84 THR A CA 1
ATOM 658 C C . THR A 1 84 ? -15.510 8.540 25.096 1.00 88.62 84 THR A C 1
ATOM 660 O O . THR A 1 84 ? -15.786 9.061 26.177 1.00 88.62 84 THR A O 1
ATOM 663 N N . LEU A 1 85 ? -16.392 8.534 24.087 1.00 89.25 85 LEU A N 1
ATOM 664 C CA . LEU A 1 85 ? -17.734 9.129 24.186 1.00 89.25 85 LEU A CA 1
ATOM 665 C C . LEU A 1 85 ? -18.646 8.426 25.206 1.00 89.25 85 LEU A C 1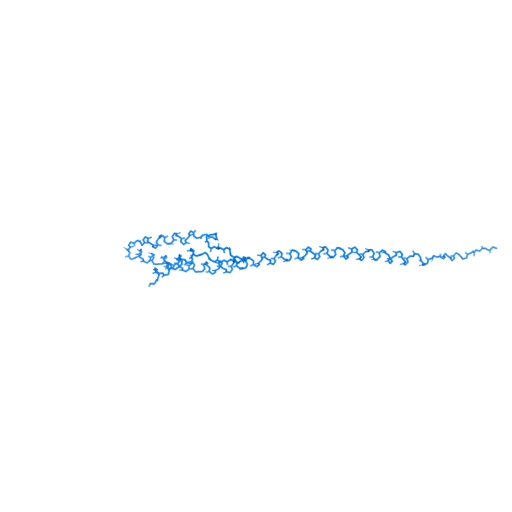
ATOM 667 O O . LEU A 1 85 ? -19.509 9.073 25.801 1.00 89.25 85 LEU A O 1
ATOM 671 N N . LYS A 1 86 ? -18.471 7.118 25.418 1.00 89.25 86 LYS A N 1
ATOM 672 C CA . LYS A 1 86 ? -19.194 6.341 26.439 1.00 89.25 86 LYS A CA 1
ATOM 673 C C . LYS A 1 86 ? -18.606 6.488 27.846 1.00 89.25 86 LYS A C 1
ATOM 675 O O . LYS A 1 86 ? -19.216 6.000 28.796 1.00 89.25 86 LYS A O 1
ATOM 680 N N . GLY A 1 87 ? -17.464 7.164 27.992 1.00 85.50 87 GLY A N 1
ATOM 681 C CA . GLY A 1 87 ? -16.734 7.263 29.256 1.00 85.50 87 GLY A CA 1
ATOM 682 C C . GLY A 1 87 ? -16.048 5.955 29.662 1.00 85.50 87 GLY A C 1
ATOM 683 O O . GLY A 1 87 ? -15.804 5.739 30.847 1.00 85.50 87 GLY A O 1
ATOM 684 N N . GLU A 1 88 ? -15.782 5.068 28.700 1.00 83.88 88 GLU A N 1
ATOM 685 C CA . GLU A 1 88 ? -14.988 3.857 28.902 1.00 83.88 88 GLU A CA 1
ATOM 686 C C . GLU A 1 88 ? -13.492 4.194 28.796 1.00 83.88 88 GLU A C 1
ATOM 688 O O . GLU A 1 88 ? -13.094 5.043 27.999 1.00 83.88 88 GLU A O 1
ATOM 693 N N . GLU A 1 89 ? -12.655 3.512 29.582 1.00 79.31 89 GLU A N 1
ATOM 694 C CA . GLU A 1 89 ? -11.199 3.677 29.515 1.00 79.31 89 GLU A CA 1
ATOM 695 C C . GLU A 1 89 ? -10.647 3.255 28.144 1.00 79.31 89 GLU A C 1
ATOM 697 O O . GLU A 1 89 ? -11.133 2.309 27.502 1.00 79.31 89 GLU A O 1
ATOM 702 N N . ALA A 1 90 ? -9.593 3.951 27.712 1.00 77.69 90 ALA A N 1
ATOM 703 C CA . ALA A 1 90 ? -8.912 3.662 26.459 1.00 77.69 90 ALA A CA 1
ATOM 704 C C . ALA A 1 90 ? -8.374 2.225 26.463 1.00 77.69 90 ALA A C 1
ATOM 706 O O . ALA A 1 90 ? -7.749 1.767 27.421 1.00 77.69 90 ALA A O 1
ATOM 707 N N . ASN A 1 91 ? -8.599 1.502 25.367 1.00 82.00 91 ASN A N 1
ATOM 708 C CA . ASN A 1 91 ? -8.031 0.171 25.219 1.00 82.00 91 ASN A CA 1
ATOM 709 C C . ASN A 1 91 ? -6.555 0.300 24.830 1.00 82.00 91 ASN A C 1
ATOM 711 O O . ASN A 1 91 ? -6.246 0.638 23.686 1.00 82.00 91 ASN A O 1
ATOM 715 N N . GLU A 1 92 ? -5.658 0.019 25.774 1.00 84.88 92 GLU A N 1
ATOM 716 C CA . GLU A 1 92 ? -4.208 0.120 25.586 1.00 84.88 92 GLU A CA 1
ATOM 717 C C . GLU A 1 92 ? -3.725 -0.677 24.365 1.00 84.88 92 GLU A C 1
ATOM 719 O O . GLU A 1 92 ? -2.931 -0.162 23.581 1.00 84.88 92 GLU A O 1
ATOM 724 N N . SER A 1 93 ? -4.302 -1.858 24.108 1.00 84.25 93 SER A N 1
ATOM 725 C CA . SER A 1 93 ? -3.971 -2.676 22.934 1.00 84.25 93 SER A CA 1
ATOM 726 C C . SER A 1 93 ? -4.369 -2.016 21.609 1.00 84.25 93 SER A C 1
ATOM 728 O O . SER A 1 93 ? -3.649 -2.135 20.621 1.00 84.25 93 SER A O 1
ATOM 730 N N . ILE A 1 94 ? -5.495 -1.294 21.569 1.00 82.81 94 ILE A N 1
ATOM 731 C CA . ILE A 1 94 ? -5.921 -0.550 20.369 1.00 82.81 94 ILE A CA 1
ATOM 732 C C . ILE A 1 94 ? -5.007 0.657 20.152 1.00 82.81 94 ILE A C 1
ATOM 734 O O . ILE A 1 94 ? -4.592 0.922 19.025 1.00 82.81 94 ILE A O 1
ATOM 738 N N . VAL A 1 95 ? -4.665 1.373 21.224 1.00 85.75 95 VAL A N 1
ATOM 739 C CA . VAL A 1 95 ? -3.775 2.541 21.161 1.00 85.75 95 VAL A CA 1
ATOM 740 C C . VAL A 1 95 ? -2.367 2.140 20.719 1.00 85.75 95 VAL A C 1
ATOM 742 O O . VAL A 1 95 ? -1.747 2.852 19.928 1.00 85.75 95 VAL A O 1
ATOM 745 N N . GLU A 1 96 ? -1.857 1.007 21.200 1.00 88.50 96 GLU A N 1
ATOM 746 C CA . GLU A 1 96 ? -0.563 0.461 20.791 1.00 88.50 96 GLU A CA 1
ATOM 747 C C . GLU A 1 96 ? -0.569 0.064 19.310 1.00 88.50 96 GLU A C 1
ATOM 749 O O . GLU A 1 96 ? 0.267 0.550 18.549 1.00 88.50 96 GLU A O 1
ATOM 754 N N . LEU A 1 97 ? -1.576 -0.688 18.857 1.00 86.31 97 LEU A N 1
ATOM 755 C CA . LEU A 1 97 ? -1.703 -1.060 17.443 1.00 86.31 97 LEU A CA 1
ATOM 756 C C . LEU A 1 97 ? -1.884 0.151 16.521 1.00 86.31 97 LEU A C 1
ATOM 758 O O . LEU A 1 97 ? -1.326 0.177 15.428 1.00 86.31 97 LEU A O 1
ATOM 762 N N . LEU A 1 98 ? -2.606 1.190 16.951 1.00 86.38 98 LEU A N 1
ATOM 763 C CA . LEU A 1 98 ? -2.714 2.443 16.195 1.00 86.38 98 LEU A CA 1
ATOM 764 C C . LEU A 1 98 ? -1.362 3.152 16.046 1.00 86.38 98 LEU A C 1
ATOM 766 O O . LEU A 1 98 ? -1.106 3.765 15.006 1.00 86.38 98 LEU A O 1
ATOM 770 N N . LYS A 1 99 ? -0.491 3.086 17.059 1.00 88.12 99 LYS A N 1
ATOM 771 C CA . LYS A 1 99 ? 0.879 3.617 16.964 1.00 88.12 99 LYS A CA 1
ATOM 772 C C . LYS A 1 99 ? 1.731 2.767 16.029 1.00 88.12 99 LYS A C 1
ATOM 774 O O . LYS A 1 99 ? 2.453 3.326 15.209 1.00 88.12 99 LYS A O 1
ATOM 779 N N . GLU A 1 100 ? 1.632 1.442 16.124 1.00 86.00 100 GLU A N 1
ATOM 780 C CA . GLU A 1 100 ? 2.358 0.523 15.243 1.00 86.00 100 GLU A CA 1
ATOM 781 C C . GLU A 1 100 ? 1.965 0.719 13.776 1.00 86.00 100 GLU A C 1
ATOM 783 O O . GLU A 1 100 ? 2.848 0.871 12.935 1.00 86.00 100 GLU A O 1
ATOM 788 N N . LEU A 1 101 ? 0.663 0.807 13.478 1.00 84.12 101 LEU A N 1
ATOM 789 C CA . LEU A 1 101 ? 0.148 1.020 12.122 1.00 84.12 101 LEU A CA 1
ATOM 790 C C . LEU A 1 101 ? 0.534 2.393 11.551 1.00 84.12 101 LEU A C 1
ATOM 792 O O . LEU A 1 101 ? 0.863 2.482 10.372 1.00 84.12 101 LEU A O 1
ATOM 796 N N . ASN A 1 102 ? 0.543 3.457 12.364 1.00 84.62 102 ASN A N 1
ATOM 797 C CA . ASN A 1 102 ? 0.972 4.790 11.908 1.00 84.62 102 ASN A CA 1
ATOM 798 C C . ASN A 1 102 ? 2.483 4.903 11.675 1.00 84.62 102 ASN A C 1
ATOM 800 O O . ASN A 1 102 ? 2.920 5.764 10.915 1.00 84.62 102 ASN A O 1
ATOM 804 N N . ASN A 1 103 ? 3.281 4.055 12.323 1.00 85.56 103 ASN A N 1
ATOM 805 C CA . ASN A 1 103 ? 4.731 4.036 12.152 1.00 85.56 103 ASN A CA 1
ATOM 806 C C . ASN A 1 103 ? 5.186 3.151 10.981 1.00 85.56 103 ASN A C 1
ATOM 808 O O . ASN A 1 103 ? 6.389 3.065 10.737 1.00 85.56 103 ASN A O 1
ATOM 812 N N . VAL A 1 104 ? 4.272 2.491 10.259 1.00 82.69 104 VAL A N 1
ATOM 813 C CA . VAL A 1 104 ? 4.621 1.712 9.063 1.00 82.69 104 VAL A CA 1
ATOM 814 C C . VAL A 1 104 ? 5.121 2.664 7.978 1.00 82.69 104 VAL A C 1
ATOM 816 O O . VAL A 1 104 ? 4.360 3.450 7.414 1.00 82.69 104 VAL A O 1
ATOM 819 N N . THR A 1 105 ? 6.417 2.595 7.673 1.00 75.62 105 THR A N 1
ATOM 820 C CA . THR A 1 105 ? 7.022 3.363 6.580 1.00 75.62 105 THR A CA 1
ATOM 821 C C . THR A 1 105 ? 7.029 2.567 5.276 1.00 75.62 105 THR A C 1
ATOM 823 O O . THR A 1 105 ? 6.911 1.343 5.273 1.00 75.62 105 THR A O 1
ATOM 826 N N . SER A 1 106 ? 7.248 3.242 4.142 1.00 69.44 106 SER A N 1
ATOM 827 C CA . SER A 1 106 ? 7.411 2.580 2.837 1.00 69.44 106 SER A CA 1
ATOM 828 C C . SER A 1 106 ? 8.583 1.586 2.801 1.00 69.44 106 SER A C 1
ATOM 830 O O . SER A 1 106 ? 8.585 0.689 1.968 1.00 69.44 106 SER A O 1
ATOM 832 N N . GLN A 1 107 ? 9.578 1.736 3.684 1.00 71.00 107 GLN A N 1
ATOM 833 C CA . GLN A 1 107 ? 10.716 0.814 3.786 1.00 71.00 107 GLN A CA 1
ATOM 834 C C . GLN A 1 107 ? 10.372 -0.450 4.578 1.00 71.00 107 GLN A C 1
ATOM 836 O O . GLN A 1 107 ? 10.887 -1.515 4.265 1.00 71.00 107 GLN A O 1
ATOM 841 N N . ASP A 1 108 ? 9.487 -0.338 5.571 1.00 72.94 108 ASP A N 1
ATOM 842 C CA . ASP A 1 108 ? 8.972 -1.483 6.331 1.00 72.94 108 ASP A CA 1
ATOM 843 C C . ASP A 1 108 ? 7.876 -2.236 5.568 1.00 72.94 108 ASP A C 1
ATOM 845 O O . ASP A 1 108 ? 7.625 -3.412 5.813 1.00 72.94 108 ASP A O 1
ATOM 849 N N . ALA A 1 109 ? 7.181 -1.533 4.675 1.00 75.69 109 ALA A N 1
ATOM 850 C CA . ALA A 1 109 ? 6.019 -2.049 3.976 1.00 75.69 109 ALA A CA 1
ATOM 851 C C . ALA A 1 109 ? 6.349 -3.010 2.836 1.00 75.69 109 ALA A C 1
ATOM 853 O O . ALA A 1 109 ? 5.530 -3.878 2.523 1.00 75.69 109 ALA A O 1
ATOM 854 N N . PHE A 1 110 ? 7.513 -2.843 2.207 1.00 81.75 110 PHE A N 1
ATOM 855 C CA . PHE A 1 110 ? 7.831 -3.499 0.948 1.00 81.75 110 PHE A CA 1
ATOM 856 C C . PHE A 1 110 ? 9.131 -4.286 1.016 1.00 81.75 110 PHE A C 1
ATOM 858 O O . PHE A 1 110 ? 10.177 -3.773 1.405 1.00 81.75 110 PHE A O 1
ATOM 865 N N . GLU A 1 111 ? 9.072 -5.517 0.528 1.00 81.88 111 GLU A N 1
ATOM 866 C CA . GLU A 1 111 ? 10.216 -6.402 0.371 1.00 81.88 111 GLU A CA 1
ATOM 867 C C . GLU A 1 111 ? 10.430 -6.701 -1.114 1.00 81.88 111 GLU A C 1
ATOM 869 O O . GLU A 1 111 ? 9.482 -6.837 -1.893 1.00 81.88 111 GLU A O 1
ATOM 874 N N . ARG A 1 112 ? 11.697 -6.782 -1.534 1.00 76.62 112 ARG A N 1
ATOM 875 C CA . ARG A 1 112 ? 12.056 -7.106 -2.918 1.00 76.62 112 ARG A CA 1
ATOM 876 C C . ARG A 1 112 ? 12.481 -8.565 -3.008 1.00 76.62 112 ARG A C 1
ATOM 878 O O . ARG A 1 112 ? 13.529 -8.932 -2.487 1.00 76.62 112 ARG A O 1
ATOM 885 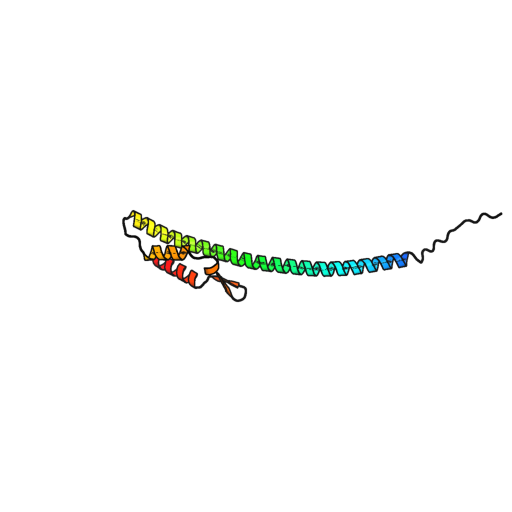N N . GLU A 1 113 ? 11.734 -9.360 -3.765 1.00 74.62 113 GLU A N 1
ATOM 886 C CA . GLU A 1 113 ? 12.054 -10.761 -4.040 1.00 74.62 113 GLU A CA 1
ATOM 887 C C . GLU A 1 113 ? 12.114 -10.995 -5.554 1.00 74.62 113 GLU A C 1
ATOM 889 O O . GLU A 1 113 ? 11.150 -10.727 -6.267 1.00 74.62 113 GLU A O 1
ATOM 894 N N . ASN A 1 114 ? 13.253 -11.484 -6.063 1.00 65.25 114 ASN A N 1
ATOM 895 C CA . ASN A 1 114 ? 13.433 -11.884 -7.470 1.00 65.25 114 ASN A CA 1
ATOM 896 C C . ASN A 1 114 ? 12.851 -10.883 -8.486 1.00 65.25 114 ASN A C 1
ATOM 898 O O . ASN A 1 114 ? 12.087 -11.238 -9.378 1.00 65.25 114 ASN A O 1
ATOM 902 N N . ASN A 1 115 ? 13.223 -9.610 -8.328 1.00 67.19 115 ASN A N 1
ATOM 903 C CA . ASN A 1 115 ? 12.792 -8.495 -9.176 1.00 67.19 115 ASN A CA 1
ATOM 904 C C . ASN A 1 115 ? 11.303 -8.102 -9.085 1.00 67.19 115 ASN A C 1
ATOM 906 O O . ASN A 1 115 ? 10.852 -7.293 -9.888 1.00 67.19 115 ASN A O 1
ATOM 910 N N . THR A 1 116 ? 10.576 -8.614 -8.091 1.00 70.50 116 THR A N 1
ATOM 911 C CA . THR A 1 116 ? 9.179 -8.261 -7.801 1.00 70.50 116 THR A CA 1
ATOM 912 C C . THR A 1 116 ? 9.096 -7.595 -6.428 1.00 70.50 116 THR A C 1
ATOM 914 O O . THR A 1 116 ? 9.844 -7.957 -5.516 1.00 70.50 116 THR A O 1
ATOM 917 N N . ILE A 1 117 ? 8.209 -6.613 -6.274 1.00 77.94 117 ILE A N 1
ATOM 918 C CA . ILE A 1 117 ? 7.933 -5.962 -4.986 1.00 77.94 117 ILE A CA 1
ATOM 919 C C . ILE A 1 117 ? 6.752 -6.685 -4.332 1.00 77.94 117 ILE A C 1
ATOM 921 O O . ILE A 1 117 ? 5.720 -6.888 -4.974 1.00 77.94 117 ILE A O 1
ATOM 925 N N . LYS A 1 118 ? 6.906 -7.083 -3.070 1.00 82.06 118 LYS A N 1
ATOM 926 C CA . LYS A 1 118 ? 5.865 -7.712 -2.252 1.00 82.06 118 LYS A CA 1
ATOM 927 C C . LYS A 1 118 ? 5.648 -6.923 -0.967 1.00 82.06 118 LYS A C 1
ATOM 929 O O . LYS A 1 118 ? 6.507 -6.151 -0.552 1.00 82.06 118 LYS A O 1
ATOM 934 N N . LEU A 1 119 ? 4.489 -7.126 -0.353 1.00 80.69 119 LEU A N 1
ATOM 935 C CA . LEU A 1 119 ? 4.218 -6.658 1.001 1.00 80.69 119 LEU A CA 1
ATOM 936 C C . LEU A 1 119 ? 5.032 -7.465 2.008 1.00 80.69 119 LEU A C 1
ATOM 938 O O . LEU A 1 119 ? 5.151 -8.678 1.862 1.00 80.69 119 LEU A O 1
ATOM 942 N N . SER A 1 120 ? 5.568 -6.785 3.019 1.00 83.69 120 SER A N 1
ATOM 943 C CA . SER A 1 120 ? 6.258 -7.452 4.122 1.00 83.69 120 SER A CA 1
ATOM 944 C C . SER A 1 120 ? 5.282 -8.284 4.956 1.00 83.69 120 SER A C 1
ATOM 946 O O . SER A 1 120 ? 4.186 -7.818 5.298 1.00 83.69 120 SER A O 1
ATOM 948 N N . ASP A 1 121 ? 5.723 -9.474 5.370 1.00 82.81 121 ASP A N 1
ATOM 949 C CA . ASP A 1 121 ? 4.984 -10.366 6.273 1.00 82.81 121 ASP A CA 1
ATOM 950 C C . ASP A 1 121 ? 4.565 -9.654 7.570 1.00 82.81 121 ASP A C 1
ATOM 952 O O . ASP A 1 121 ? 3.476 -9.882 8.103 1.00 82.81 121 ASP A O 1
ATOM 956 N N . ARG A 1 122 ? 5.401 -8.721 8.049 1.00 82.19 122 ARG A N 1
ATOM 957 C CA . ARG A 1 122 ? 5.119 -7.908 9.238 1.00 82.19 122 ARG A CA 1
ATOM 958 C C . ARG A 1 122 ? 3.860 -7.061 9.059 1.00 82.19 122 ARG A C 1
ATOM 960 O O . ARG A 1 122 ? 3.038 -6.980 9.969 1.00 82.19 122 ARG A O 1
ATOM 967 N N . VAL A 1 123 ? 3.700 -6.418 7.903 1.00 81.88 123 VAL A N 1
ATOM 968 C CA . VAL A 1 123 ? 2.533 -5.567 7.625 1.00 81.88 123 VAL A CA 1
ATOM 969 C C . VAL A 1 123 ? 1.273 -6.411 7.487 1.00 81.88 123 VAL A C 1
ATOM 971 O O . VAL A 1 123 ? 0.219 -6.029 7.999 1.00 81.88 123 VAL A O 1
ATOM 974 N N . GLU A 1 124 ? 1.371 -7.587 6.865 1.00 84.62 124 GLU A N 1
ATOM 975 C CA . GLU A 1 124 ? 0.243 -8.515 6.823 1.00 84.62 124 GLU A CA 1
ATOM 976 C C . GLU A 1 124 ? -0.197 -8.972 8.214 1.00 84.62 124 GLU A C 1
ATOM 978 O O . GLU A 1 124 ? -1.398 -9.078 8.474 1.00 84.62 124 GLU A O 1
ATOM 983 N N . GLU A 1 125 ? 0.750 -9.245 9.112 1.00 86.12 125 GLU A N 1
ATOM 984 C CA . GLU A 1 125 ? 0.440 -9.626 10.488 1.00 86.12 125 GLU A CA 1
ATOM 985 C C . GLU A 1 125 ? -0.280 -8.497 11.236 1.00 86.12 125 GLU A C 1
ATOM 987 O O . GLU A 1 125 ? -1.289 -8.746 11.899 1.00 86.12 125 GLU A O 1
ATOM 992 N N . LEU A 1 126 ? 0.178 -7.251 11.085 1.00 84.25 126 LEU A N 1
ATOM 993 C CA . LEU A 1 126 ? -0.466 -6.087 11.702 1.00 84.25 126 LEU A CA 1
ATOM 994 C C . LEU A 1 126 ? -1.905 -5.895 11.210 1.00 84.25 126 LEU A C 1
ATOM 996 O O . LEU A 1 126 ? -2.804 -5.655 12.017 1.00 84.25 126 LEU A O 1
ATOM 1000 N N . ILE A 1 127 ? -2.145 -6.058 9.906 1.00 84.62 127 ILE A N 1
ATOM 1001 C CA . ILE A 1 127 ? -3.498 -5.982 9.336 1.00 84.62 127 ILE A CA 1
ATOM 1002 C C . ILE A 1 127 ? -4.388 -7.090 9.919 1.00 84.62 127 ILE A C 1
ATOM 1004 O O . ILE A 1 127 ? -5.505 -6.807 10.351 1.00 84.62 127 ILE A O 1
ATOM 1008 N N . LYS A 1 128 ? -3.883 -8.329 10.018 1.00 88.25 128 LYS A N 1
ATOM 1009 C CA . LYS A 1 128 ? -4.617 -9.457 10.623 1.00 88.25 128 LYS A CA 1
ATOM 1010 C C . LYS A 1 128 ? -4.944 -9.207 12.099 1.00 88.25 128 LYS A C 1
ATOM 1012 O O . LYS A 1 128 ? -6.045 -9.518 12.545 1.00 88.25 128 LYS A O 1
ATOM 1017 N N . ARG A 1 129 ? -4.015 -8.630 12.867 1.00 86.50 129 ARG A N 1
ATOM 1018 C CA . ARG A 1 129 ? -4.257 -8.251 14.271 1.00 86.50 129 ARG A CA 1
ATOM 1019 C C . ARG A 1 129 ? -5.332 -7.172 14.390 1.00 86.50 129 ARG A C 1
ATOM 1021 O O . ARG A 1 129 ? -6.186 -7.271 15.266 1.00 86.50 129 ARG A O 1
ATOM 1028 N N . ALA A 1 130 ? -5.319 -6.180 13.500 1.00 83.62 130 ALA A N 1
ATOM 1029 C CA . ALA A 1 130 ? -6.352 -5.149 13.461 1.00 83.62 130 ALA A CA 1
ATOM 1030 C C . ALA A 1 130 ? -7.738 -5.734 13.139 1.00 83.62 130 ALA A C 1
ATOM 1032 O O . ALA A 1 130 ? -8.718 -5.350 13.778 1.00 83.62 130 ALA A O 1
ATOM 1033 N N . ASP A 1 131 ? -7.815 -6.700 12.215 1.00 85.75 131 ASP A N 1
ATOM 1034 C CA . ASP A 1 131 ? -9.056 -7.414 11.877 1.00 85.75 131 ASP A CA 1
ATOM 1035 C C . ASP A 1 131 ? -9.663 -8.141 13.078 1.00 85.75 131 ASP A C 1
ATOM 1037 O O . ASP A 1 131 ? -10.870 -8.075 13.298 1.00 85.75 131 ASP A O 1
ATOM 1041 N N . LEU A 1 132 ? -8.835 -8.794 13.894 1.00 86.44 132 LEU A N 1
ATOM 1042 C CA . LEU A 1 132 ? -9.301 -9.513 15.083 1.00 86.44 132 LEU A CA 1
ATOM 1043 C C . LEU A 1 132 ? -9.916 -8.596 16.149 1.00 86.44 132 LEU A C 1
ATOM 1045 O O . LEU A 1 132 ? -10.728 -9.057 16.943 1.00 86.44 132 LEU A O 1
ATOM 1049 N N . LEU A 1 133 ? -9.529 -7.320 16.186 1.00 77.81 133 LEU A N 1
ATOM 1050 C CA . LEU A 1 133 ? -10.042 -6.343 17.152 1.00 77.81 133 LEU A CA 1
ATOM 1051 C C . LEU A 1 133 ? -11.213 -5.509 16.626 1.00 77.81 133 LEU A C 1
ATOM 1053 O O . LEU A 1 133 ? -11.811 -4.755 17.393 1.00 77.81 133 LEU A O 1
ATOM 1057 N N . THR A 1 134 ? -11.510 -5.608 15.329 1.00 74.06 134 THR A N 1
ATOM 1058 C CA . THR A 1 134 ? -12.621 -4.894 14.683 1.00 74.06 134 THR A CA 1
ATOM 1059 C C . THR A 1 134 ? -13.843 -5.779 14.405 1.00 74.06 134 THR A C 1
ATOM 1061 O O . THR A 1 134 ? -14.879 -5.233 14.027 1.00 74.06 134 THR A O 1
ATOM 1064 N N . GLN A 1 135 ? -13.745 -7.102 14.609 1.00 63.69 135 GLN A N 1
ATOM 1065 C CA . GLN A 1 135 ? -14.869 -8.058 14.601 1.00 63.69 135 GLN A CA 1
ATOM 1066 C C . GLN A 1 135 ? -15.652 -8.037 15.917 1.00 63.69 135 GLN A C 1
ATOM 1068 O O . GLN A 1 135 ? -16.896 -8.162 15.843 1.00 63.69 135 GLN A O 1
#

pLDDT: mean 78.29, std 12.42, range [36.88, 91.06]

InterPro domains:
  IPR019191 Essential protein Yae1, N-terminal [PF09811] (38-74)
  IPR038881 Yae1-like [PTHR18829] (4-108)

Organism: NCBI:txid133383

Radius of gyration: 37.03 Å; chains: 1; bounding box: 62×46×119 Å

Foldseek 3Di:
DDDDDPPPPPPPPPPVVVVVVVVVVVVVVVVVVVVVVVVVVVVVCVVVVLVVVLVVQLVVLVVVLCVLLVVLLVLLVVVQVVCVVVVHDGDPVSVVLNVVSVPCDSVQQWDDDPNHIDGDPVSVVSSVVSVVVND

Sequence (135 aa):
MVSARDDVFWGEDEREDGEHLVAQASILRKQEEFETMGYRDGLDIGKDSTLQHGFDQGFSLGIDLCLRLGEKIGALKAIEDIRTLKGEEANESIVELLKELNNVTSQDAFERENNTIKLSDRVEELIKRADLLTQ